Protein AF-A0A969MZR5-F1 (afdb_monomer_lite)

Secondary structure (DSSP, 8-state):
-EEEE-SS---HHHHHHHHHSSEEEE--S-HHHHHHHHHHTT-SEEEESSTTSSHHHHHHHTS--SSEEEEETTS-S----TT--EEEEETTTSPTTGGGG-SSEEEEESTTS---PPP-PPPP---GGGGT--TTPPPP-----GGGT----

Sequence (153 aa):
MYCYHLGSEFDEITRLFQWYGDRLIHLPDNLEVVCQQIHADQLDILIFLDLGMTPQTTQIAGLRLAPIQCAAWGHPITTGLPTIDYYISADLLEPKGAHNHYSEQLICLPHLGIHYSIPDIPPLQRSRSDFDLDENSIIYLSCQSLFKYFAPV

Radius of gyration: 19.83 Å; chains: 1; bounding box: 46×36×50 Å

pLDDT: mean 92.49, std 6.14, range [57.56, 98.75]

Structure (mmCIF, N/CA/C/O backbone):
data_AF-A0A969MZR5-F1
#
_entry.id   AF-A0A969MZR5-F1
#
loop_
_atom_site.group_PDB
_atom_site.id
_atom_site.type_symbol
_atom_site.label_atom_id
_atom_site.label_alt_id
_atom_site.label_comp_id
_atom_site.label_asym_id
_atom_site.label_entity_id
_atom_site.label_seq_id
_atom_site.pdbx_PDB_ins_code
_atom_site.Cartn_x
_atom_site.Cartn_y
_atom_site.Cartn_z
_atom_site.occupancy
_atom_site.B_iso_or_equiv
_atom_site.auth_seq_id
_atom_site.auth_comp_id
_atom_site.auth_asym_id
_atom_site.auth_atom_id
_atom_site.pdbx_PDB_model_num
ATOM 1 N N . MET A 1 1 ? -18.220 -1.881 -0.326 1.00 88.06 1 MET A N 1
ATOM 2 C CA . MET A 1 1 ? -16.841 -1.387 -0.435 1.00 88.06 1 MET A CA 1
ATOM 3 C C . MET A 1 1 ? -16.840 0.068 -0.869 1.00 88.06 1 MET A C 1
ATOM 5 O O . MET A 1 1 ? -17.336 0.389 -1.945 1.00 88.06 1 MET A O 1
ATOM 9 N N . TYR A 1 2 ? -16.325 0.939 -0.004 1.00 94.19 2 TYR A N 1
ATOM 10 C CA . TYR A 1 2 ? -16.169 2.368 -0.267 1.00 94.19 2 TYR A CA 1
ATOM 11 C C . TYR A 1 2 ? -14.696 2.619 -0.591 1.00 94.19 2 TYR A C 1
ATOM 13 O O . TYR A 1 2 ? -13.822 2.093 0.097 1.00 94.19 2 TYR A O 1
ATOM 21 N N . CYS A 1 3 ? -14.424 3.406 -1.625 1.00 94.50 3 CYS A N 1
ATOM 22 C CA . CYS A 1 3 ? -13.076 3.809 -2.004 1.00 94.50 3 CYS A CA 1
ATOM 23 C C . CYS A 1 3 ? -12.931 5.316 -1.792 1.00 94.50 3 CYS A C 1
ATOM 25 O O . CYS A 1 3 ? -13.675 6.093 -2.390 1.00 94.50 3 CYS A O 1
ATOM 27 N N . TYR A 1 4 ? -11.971 5.719 -0.961 1.00 93.88 4 TYR A N 1
ATOM 28 C CA . TYR A 1 4 ? -11.651 7.122 -0.709 1.00 93.88 4 TYR A CA 1
ATOM 29 C C . TYR A 1 4 ? -10.391 7.488 -1.482 1.00 93.88 4 TYR A C 1
ATOM 31 O O . TYR A 1 4 ? -9.312 6.976 -1.195 1.00 93.88 4 TYR A O 1
ATOM 39 N N . HIS A 1 5 ? -10.534 8.362 -2.472 1.00 93.31 5 HIS A N 1
ATOM 40 C CA . HIS A 1 5 ? -9.415 8.878 -3.250 1.00 93.31 5 HIS A CA 1
ATOM 41 C C . HIS A 1 5 ? -9.031 10.264 -2.737 1.00 93.31 5 HIS A C 1
ATOM 43 O O . HIS A 1 5 ? -9.864 11.172 -2.743 1.00 93.31 5 HIS A O 1
ATOM 49 N N . LEU A 1 6 ? -7.786 10.410 -2.280 1.00 92.00 6 LEU A N 1
ATOM 50 C CA . LEU A 1 6 ? -7.270 11.645 -1.675 1.00 92.00 6 LEU A CA 1
ATOM 51 C C . LEU A 1 6 ? -6.431 12.490 -2.646 1.00 92.00 6 LEU A C 1
ATOM 53 O O . LEU A 1 6 ? -6.145 13.647 -2.353 1.00 92.00 6 LEU A O 1
ATOM 57 N N . GLY A 1 7 ? -6.009 11.925 -3.781 1.00 90.00 7 GLY A N 1
ATOM 58 C CA . GLY A 1 7 ? -5.165 12.629 -4.749 1.00 90.00 7 GLY A CA 1
ATOM 59 C C . GLY A 1 7 ? -5.945 13.651 -5.576 1.00 90.00 7 GLY A C 1
ATOM 60 O O . GLY A 1 7 ? -7.148 13.510 -5.765 1.00 90.00 7 GLY A O 1
ATOM 61 N N . SER A 1 8 ? -5.268 14.663 -6.119 1.00 89.31 8 SER A N 1
ATOM 62 C CA . SER A 1 8 ? -5.890 15.674 -6.990 1.00 89.31 8 SER A CA 1
ATOM 63 C C . SER A 1 8 ? -6.255 15.133 -8.377 1.00 89.31 8 SER A C 1
ATOM 65 O O . SER A 1 8 ? -7.254 15.545 -8.964 1.00 89.31 8 SER A O 1
ATOM 67 N N . GLU A 1 9 ? -5.456 14.199 -8.893 1.00 90.69 9 GLU A N 1
ATOM 68 C CA . GLU A 1 9 ? -5.582 13.661 -10.248 1.00 90.69 9 GLU A CA 1
ATOM 69 C C . GLU A 1 9 ? -6.616 12.540 -10.338 1.00 90.69 9 GLU A C 1
ATOM 71 O O . GLU A 1 9 ? -6.766 11.735 -9.420 1.00 90.69 9 GLU A O 1
ATOM 76 N N . PHE A 1 10 ? -7.307 12.454 -11.473 1.00 90.56 10 PHE A N 1
ATOM 77 C CA . PHE A 1 10 ? -8.319 11.432 -11.718 1.00 90.56 10 PHE A CA 1
ATOM 78 C C . PHE A 1 10 ? -8.110 10.788 -13.092 1.00 90.56 10 PHE A C 1
ATOM 80 O O . PHE A 1 10 ? -8.524 11.331 -14.121 1.00 90.56 10 PHE A O 1
ATOM 87 N N . ASP A 1 11 ? -7.457 9.627 -13.106 1.00 90.94 11 ASP A N 1
ATOM 88 C CA . ASP A 1 11 ? -7.050 8.929 -14.325 1.00 90.94 11 ASP A CA 1
ATOM 89 C C . ASP A 1 11 ? -7.954 7.726 -14.664 1.00 90.94 11 ASP A C 1
ATOM 91 O O . ASP A 1 11 ? -9.018 7.507 -14.074 1.00 90.94 11 ASP A O 1
ATOM 95 N N . GLU A 1 12 ? -7.559 6.964 -15.685 1.00 88.50 12 GLU A N 1
ATOM 96 C CA . GLU A 1 12 ? -8.283 5.770 -16.123 1.00 88.50 12 GLU A CA 1
ATOM 97 C C . GLU A 1 12 ? -8.302 4.668 -15.062 1.00 88.50 12 GLU A C 1
ATOM 99 O O . GLU A 1 12 ? -9.308 3.972 -14.942 1.00 88.50 12 GLU A O 1
ATOM 104 N N . ILE A 1 13 ? -7.252 4.543 -14.249 1.00 87.81 13 ILE A N 1
ATOM 105 C CA . ILE A 1 13 ? -7.186 3.555 -13.173 1.00 87.81 13 ILE A CA 1
ATOM 106 C C . ILE A 1 13 ? -8.135 3.953 -12.044 1.00 87.81 13 ILE A C 1
ATOM 108 O O . ILE A 1 13 ? -8.918 3.118 -11.591 1.00 87.81 13 ILE A O 1
ATOM 112 N N . THR A 1 14 ? -8.168 5.228 -11.649 1.00 89.88 14 THR A N 1
ATOM 113 C CA . THR A 1 14 ? -9.131 5.732 -10.657 1.00 89.88 14 THR A CA 1
ATOM 114 C C . THR A 1 14 ? -10.576 5.498 -11.111 1.00 89.88 14 THR A C 1
ATOM 116 O O . THR A 1 14 ? -11.425 5.109 -10.307 1.00 89.88 14 THR A O 1
ATOM 119 N N . ARG A 1 15 ? -10.867 5.641 -12.415 1.00 87.94 15 ARG A N 1
ATOM 120 C CA . ARG A 1 15 ? -12.189 5.311 -12.989 1.00 87.94 15 ARG A CA 1
ATOM 121 C C . ARG A 1 15 ? -12.557 3.843 -12.828 1.00 87.94 15 ARG A C 1
ATOM 123 O O . ARG A 1 15 ? -13.729 3.551 -12.605 1.00 87.94 15 ARG A O 1
ATOM 130 N N . LEU A 1 16 ? -11.600 2.919 -12.913 1.00 85.69 16 LEU A N 1
ATOM 131 C CA . LEU A 1 16 ? -11.885 1.491 -12.739 1.00 85.69 16 LEU A CA 1
ATOM 132 C C . LEU A 1 16 ? -12.467 1.189 -11.352 1.00 85.69 16 LEU A C 1
ATOM 134 O O . LEU A 1 16 ? -13.349 0.342 -11.236 1.00 85.69 16 LEU A O 1
ATOM 138 N N . PHE A 1 17 ? -12.064 1.924 -10.313 1.00 85.94 17 PHE A N 1
ATOM 139 C CA . PHE A 1 17 ? -12.605 1.736 -8.962 1.00 85.94 17 PHE A CA 1
ATOM 140 C C . PHE A 1 17 ? -14.092 2.095 -8.833 1.00 85.94 17 PHE A C 1
ATOM 142 O O . PHE A 1 17 ? -14.747 1.597 -7.919 1.00 85.94 17 PHE A O 1
ATOM 149 N N . GLN A 1 18 ? -14.660 2.870 -9.765 1.00 80.62 18 GLN A N 1
ATOM 150 C CA . GLN A 1 18 ? -16.114 3.079 -9.828 1.00 80.62 18 GLN A CA 1
ATOM 151 C C . GLN A 1 18 ? -16.875 1.794 -10.174 1.00 80.62 18 GLN A C 1
ATOM 153 O O . GLN A 1 18 ? -18.030 1.656 -9.793 1.00 80.62 18 GLN A O 1
ATOM 158 N N . TRP A 1 19 ? -16.241 0.866 -10.896 1.00 80.25 19 TRP A N 1
ATOM 159 C CA . TRP A 1 19 ? -16.864 -0.386 -11.331 1.00 80.25 19 TRP A CA 1
ATOM 160 C C . TRP A 1 19 ? -16.730 -1.507 -10.301 1.00 80.25 19 TRP A C 1
ATOM 162 O O . TRP A 1 19 ? -17.577 -2.394 -10.252 1.00 80.25 19 TRP A O 1
ATOM 172 N N . TYR A 1 20 ? 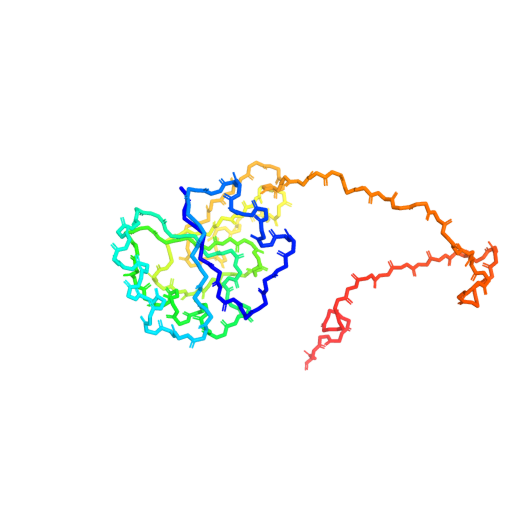-15.666 -1.479 -9.494 1.00 81.12 20 TYR A N 1
ATOM 173 C CA . TYR A 1 20 ? -15.390 -2.511 -8.490 1.00 81.12 20 TYR A CA 1
ATOM 174 C C . TYR A 1 20 ? -15.937 -2.178 -7.096 1.00 81.12 20 TYR A C 1
ATOM 176 O O . TYR A 1 20 ? -16.125 -3.088 -6.290 1.00 81.12 20 TYR A O 1
ATOM 184 N N . GLY A 1 21 ? -16.154 -0.896 -6.789 1.00 79.25 21 GLY A N 1
ATOM 185 C CA . GLY A 1 21 ? -16.685 -0.435 -5.507 1.00 79.25 21 GLY A CA 1
ATOM 186 C C . GLY A 1 21 ? -18.177 -0.113 -5.556 1.00 79.25 21 GLY A C 1
ATOM 187 O O . GLY A 1 21 ? -18.729 0.183 -6.609 1.00 79.25 21 GLY A O 1
ATOM 188 N N . ASP A 1 22 ? -18.820 -0.094 -4.388 1.00 83.06 22 ASP A N 1
ATOM 189 C CA . ASP A 1 22 ? -20.191 0.423 -4.261 1.00 83.06 22 ASP A CA 1
ATOM 190 C C . ASP A 1 22 ? -20.205 1.952 -4.374 1.00 83.06 22 ASP A C 1
ATOM 192 O O . ASP A 1 22 ? -21.159 2.551 -4.870 1.00 83.06 22 ASP A O 1
ATOM 196 N N . ARG A 1 23 ? -19.142 2.601 -3.878 1.00 89.50 23 ARG A N 1
ATOM 197 C CA . ARG A 1 23 ? -18.982 4.056 -3.886 1.00 89.50 23 ARG A CA 1
ATOM 198 C C . ARG A 1 23 ? -17.516 4.429 -4.072 1.00 89.50 23 ARG A C 1
ATOM 200 O O . ARG A 1 23 ? -16.663 3.973 -3.314 1.00 89.50 23 ARG A O 1
ATOM 207 N N . LEU A 1 24 ? -17.249 5.320 -5.024 1.00 91.31 24 LEU A N 1
ATOM 208 C CA . LEU A 1 24 ? -15.990 6.055 -5.122 1.00 91.31 24 LEU A CA 1
ATOM 209 C C . LEU A 1 24 ? -16.223 7.486 -4.637 1.00 91.31 24 LEU A C 1
ATOM 211 O O . LEU A 1 24 ? -17.058 8.202 -5.189 1.00 91.31 24 LEU A O 1
ATOM 215 N N . ILE A 1 25 ? -15.487 7.891 -3.609 1.00 92.25 25 ILE A N 1
ATOM 216 C CA . ILE A 1 25 ? -15.576 9.211 -2.994 1.00 92.25 25 ILE A CA 1
ATOM 217 C C . ILE A 1 25 ? -14.226 9.896 -3.207 1.00 92.25 25 ILE A C 1
ATOM 219 O O . ILE A 1 25 ? -13.204 9.465 -2.677 1.00 92.25 25 ILE A O 1
ATOM 223 N N . HIS A 1 26 ? -14.217 10.948 -4.022 1.00 92.00 26 HIS A N 1
ATOM 224 C CA . HIS A 1 26 ? -13.019 11.730 -4.325 1.00 92.00 26 HIS A CA 1
ATOM 225 C C . HIS A 1 26 ? -13.017 12.998 -3.471 1.00 92.00 26 HIS A C 1
ATOM 227 O O . HIS A 1 26 ? -13.898 13.841 -3.621 1.00 92.00 26 HIS A O 1
ATOM 233 N N . LEU A 1 27 ? -12.056 13.101 -2.553 1.00 89.75 27 LEU A N 1
ATOM 234 C CA . LEU A 1 27 ? -11.940 14.197 -1.586 1.00 89.75 27 LEU A CA 1
ATOM 235 C C . LEU A 1 27 ? -10.505 14.737 -1.597 1.00 89.75 27 LEU A C 1
ATOM 237 O O . LEU A 1 27 ? -9.736 14.457 -0.672 1.00 89.75 27 LEU A O 1
ATOM 241 N N . PRO A 1 28 ? -10.120 15.480 -2.647 1.00 83.50 28 PRO A N 1
ATOM 242 C CA . PRO A 1 28 ? -8.804 16.087 -2.685 1.00 83.50 28 PRO A CA 1
ATOM 243 C C . PRO A 1 28 ? -8.707 17.199 -1.631 1.00 83.50 28 PRO A C 1
ATOM 245 O O . PRO A 1 28 ? -9.631 17.994 -1.456 1.00 83.50 28 PRO A O 1
ATOM 248 N N . ASP A 1 29 ? -7.569 17.250 -0.942 1.00 73.12 29 ASP A N 1
ATOM 249 C CA . ASP A 1 29 ? -7.078 18.429 -0.218 1.00 73.12 29 ASP A CA 1
ATOM 250 C C . ASP A 1 29 ? -8.012 19.067 0.827 1.00 73.12 29 ASP A C 1
ATOM 252 O O . ASP A 1 29 ? -8.200 20.285 0.862 1.00 73.12 29 ASP A O 1
ATOM 256 N N . ASN A 1 30 ? -8.537 18.270 1.762 1.00 89.12 30 ASN A N 1
ATOM 257 C CA . ASN A 1 30 ? -9.016 18.779 3.052 1.00 89.12 30 ASN A CA 1
ATOM 258 C C . ASN A 1 30 ? -9.105 17.655 4.098 1.00 89.12 30 ASN A C 1
ATOM 260 O O . ASN A 1 30 ? -10.012 16.825 4.052 1.00 89.12 30 ASN A O 1
ATOM 264 N N . LEU A 1 31 ? -8.181 17.640 5.065 1.00 92.06 31 LEU A N 1
ATOM 265 C CA . LEU A 1 31 ? -8.138 16.618 6.119 1.00 92.06 31 LEU A CA 1
ATOM 266 C C . LEU A 1 31 ? -9.455 16.521 6.904 1.00 92.06 31 LEU A C 1
ATOM 268 O O . LEU A 1 31 ? -9.943 15.423 7.149 1.00 92.06 31 LEU A O 1
ATOM 272 N N . GLU A 1 32 ? -10.032 17.657 7.292 1.00 94.94 32 GLU A N 1
ATOM 273 C CA . GLU A 1 32 ? -11.245 17.688 8.109 1.00 94.94 32 GLU A CA 1
ATOM 274 C C . GLU A 1 32 ? -12.442 17.104 7.355 1.00 94.94 32 GLU A C 1
ATOM 276 O O . GLU A 1 32 ? -13.137 16.240 7.887 1.00 94.94 32 GLU A O 1
ATOM 281 N N . VAL A 1 33 ? -12.640 17.512 6.099 1.00 94.81 33 VAL A N 1
ATOM 282 C CA . VAL A 1 33 ? -13.728 17.005 5.249 1.00 94.81 33 VAL A CA 1
ATOM 283 C C . VAL A 1 33 ? -13.588 15.502 5.022 1.00 94.81 33 VAL A C 1
ATOM 285 O O . VAL A 1 33 ? -14.580 14.779 5.105 1.00 94.81 33 VAL A O 1
ATOM 288 N N . VAL A 1 34 ? -12.366 15.012 4.787 1.00 95.62 34 VAL A N 1
ATOM 289 C CA . VAL A 1 34 ? -12.103 13.574 4.635 1.00 95.62 34 VAL A CA 1
ATOM 290 C C . VAL A 1 34 ? -12.504 12.813 5.896 1.00 95.62 34 VAL A C 1
ATOM 292 O O . VAL A 1 34 ? -13.271 11.854 5.820 1.00 95.62 34 VAL A O 1
ATOM 295 N N . CYS A 1 35 ? -12.041 13.258 7.064 1.00 96.56 35 CYS A N 1
ATOM 296 C CA . CYS A 1 35 ? -12.347 12.601 8.331 1.00 96.56 35 CYS A CA 1
ATOM 297 C C . CYS A 1 35 ? -13.845 12.640 8.660 1.00 96.56 35 CYS A C 1
ATOM 299 O O . CYS A 1 35 ? -14.397 11.633 9.100 1.00 96.56 35 CYS A O 1
ATOM 301 N N . GLN A 1 36 ? -14.514 13.772 8.417 1.00 96.12 36 GLN A N 1
ATOM 302 C CA . GLN A 1 36 ? -15.961 13.907 8.600 1.00 96.12 36 GLN A CA 1
ATOM 303 C C . GLN A 1 36 ? -16.732 12.955 7.685 1.00 96.12 36 GLN A C 1
ATOM 305 O O . GLN A 1 36 ? -17.659 12.294 8.149 1.00 96.12 36 GLN A O 1
ATOM 310 N N . GLN A 1 37 ? -16.333 12.846 6.415 1.00 96.81 37 GLN A N 1
ATOM 311 C CA . GLN A 1 37 ? -16.982 11.951 5.462 1.00 96.81 37 GLN A CA 1
ATOM 312 C C . GLN A 1 37 ? -16.814 10.481 5.863 1.00 96.81 37 GLN A C 1
ATOM 314 O O . GLN A 1 37 ? -17.808 9.766 5.948 1.00 96.81 37 GLN A O 1
ATOM 319 N N . ILE A 1 38 ? -15.588 10.042 6.176 1.00 96.69 38 ILE A N 1
ATOM 320 C CA . ILE A 1 38 ? -15.316 8.665 6.624 1.00 96.69 38 ILE A CA 1
ATOM 321 C C . ILE A 1 38 ? -16.111 8.344 7.897 1.00 96.69 38 ILE A C 1
ATOM 323 O O . ILE A 1 38 ? -16.727 7.284 7.992 1.00 96.69 38 ILE A O 1
ATOM 327 N N . HIS A 1 39 ? -16.138 9.264 8.865 1.00 96.19 39 HIS A N 1
ATOM 328 C CA . HIS A 1 39 ? -16.888 9.073 10.104 1.00 96.19 39 HIS A CA 1
ATOM 329 C C . HIS A 1 39 ? -18.404 8.980 9.860 1.00 96.19 39 HIS A C 1
ATOM 331 O O . HIS A 1 39 ? -19.076 8.129 10.442 1.00 96.19 39 HIS A O 1
ATOM 337 N N . ALA A 1 40 ? -18.942 9.828 8.977 1.00 96.75 40 ALA A N 1
ATOM 338 C CA . ALA A 1 40 ? -20.359 9.839 8.619 1.00 96.75 40 ALA A CA 1
ATOM 339 C C . ALA A 1 40 ? -20.795 8.580 7.857 1.00 96.75 40 ALA A C 1
ATOM 341 O O . ALA A 1 40 ? -21.952 8.179 7.962 1.00 96.75 40 ALA A O 1
ATOM 342 N N . ASP A 1 41 ? -19.884 7.948 7.116 1.00 96.94 41 ASP A N 1
ATOM 343 C CA . ASP A 1 41 ? -20.160 6.706 6.392 1.00 96.94 41 ASP A CA 1
ATOM 344 C C . ASP A 1 41 ? -20.250 5.471 7.314 1.00 96.94 41 ASP A C 1
ATOM 346 O O . ASP A 1 41 ? -20.673 4.415 6.848 1.00 96.94 41 ASP A O 1
ATOM 350 N N . GLN A 1 42 ? -19.907 5.601 8.607 1.00 96.25 42 GLN A N 1
ATOM 351 C CA . GLN A 1 42 ? -20.058 4.567 9.646 1.00 96.25 42 GLN A CA 1
ATOM 352 C C . GLN A 1 42 ? -19.501 3.194 9.233 1.00 96.25 42 GLN A C 1
ATOM 354 O O . GLN A 1 42 ? -20.168 2.168 9.350 1.00 96.25 42 GLN A O 1
ATOM 359 N N . LEU A 1 43 ? -18.266 3.184 8.731 1.00 97.56 43 LEU A N 1
ATOM 360 C CA . LEU A 1 43 ? -17.603 1.966 8.269 1.00 97.56 43 LEU A CA 1
ATOM 361 C C . LEU A 1 43 ? -17.355 0.992 9.428 1.00 97.56 43 LEU A C 1
ATOM 363 O O . LEU A 1 43 ? -16.868 1.396 10.483 1.00 97.56 43 LEU A O 1
ATOM 367 N N . ASP A 1 44 ? -17.581 -0.301 9.196 1.00 98.25 44 ASP A N 1
ATOM 368 C CA . ASP A 1 44 ? -17.170 -1.353 10.134 1.00 98.25 44 ASP A CA 1
ATOM 369 C C . ASP A 1 44 ? -15.642 -1.539 10.145 1.00 98.25 44 ASP A C 1
ATOM 371 O O . ASP A 1 44 ? -15.029 -1.740 11.196 1.00 98.25 44 ASP A O 1
ATOM 375 N N . ILE A 1 45 ? -15.028 -1.466 8.957 1.00 98.38 45 ILE A N 1
ATOM 376 C CA . ILE A 1 45 ? -13.596 -1.670 8.720 1.00 98.38 45 ILE A CA 1
ATOM 377 C C . ILE A 1 45 ? -13.083 -0.579 7.776 1.00 98.38 45 ILE A C 1
ATOM 379 O O . ILE A 1 45 ? -13.636 -0.381 6.692 1.00 98.38 45 ILE A O 1
ATOM 383 N N . LEU A 1 46 ? -11.986 0.077 8.157 1.00 98.25 46 LEU A N 1
ATOM 384 C CA . LEU A 1 46 ? -11.241 1.014 7.315 1.00 98.25 46 LEU A CA 1
ATOM 385 C C . LEU A 1 46 ? -9.849 0.450 7.007 1.00 98.25 46 LEU A C 1
ATOM 387 O O . LEU A 1 46 ? -9.097 0.126 7.922 1.00 98.25 46 LEU A O 1
ATOM 391 N N . ILE A 1 47 ? -9.496 0.344 5.723 1.00 97.81 47 ILE A N 1
ATOM 392 C CA . ILE A 1 47 ? -8.202 -0.198 5.281 1.00 97.81 47 ILE A CA 1
ATOM 393 C C . ILE A 1 47 ? -7.400 0.901 4.585 1.00 97.81 47 ILE A C 1
ATOM 395 O O . ILE A 1 47 ? -7.833 1.440 3.568 1.00 97.81 47 ILE A O 1
ATOM 399 N N . PHE A 1 48 ? -6.213 1.193 5.109 1.00 97.25 48 PHE A N 1
ATOM 400 C CA . PHE A 1 48 ? -5.239 2.087 4.495 1.00 97.25 48 PHE A CA 1
ATOM 401 C C . PHE A 1 48 ? -4.293 1.282 3.601 1.00 97.25 48 PHE A C 1
ATOM 403 O O . PHE A 1 48 ? -3.575 0.402 4.080 1.00 97.25 48 PHE A O 1
ATOM 410 N N . LEU A 1 49 ? -4.288 1.573 2.299 1.00 94.25 49 LEU A N 1
ATOM 411 C CA . LEU A 1 49 ? -3.495 0.820 1.321 1.00 94.25 49 LEU A CA 1
ATOM 412 C C . LEU A 1 49 ? -2.048 1.320 1.201 1.00 94.25 49 LEU A C 1
ATOM 414 O O . LEU A 1 49 ? -1.184 0.550 0.799 1.00 94.25 49 LEU A O 1
ATOM 418 N N . ASP A 1 50 ? -1.780 2.573 1.564 1.00 89.88 50 ASP A N 1
ATOM 419 C CA . ASP A 1 50 ? -0.528 3.302 1.318 1.00 89.88 50 ASP A CA 1
ATOM 420 C C . ASP A 1 50 ? -0.097 4.172 2.519 1.00 89.88 50 ASP A C 1
ATOM 422 O O . ASP A 1 50 ? 0.536 5.222 2.368 1.00 89.88 50 ASP A O 1
ATOM 426 N N . LEU A 1 51 ? -0.439 3.732 3.736 1.00 94.56 51 LEU A N 1
ATOM 427 C CA . LEU A 1 51 ? -0.180 4.482 4.966 1.00 94.56 51 LEU A CA 1
ATOM 428 C C . LEU A 1 51 ? 1.305 4.846 5.099 1.00 94.56 51 LEU A C 1
ATOM 430 O O . LEU A 1 51 ? 2.177 3.982 5.066 1.00 94.56 51 LEU A O 1
ATOM 434 N N . GLY A 1 52 ? 1.583 6.139 5.281 1.00 89.25 52 GLY A N 1
ATOM 435 C CA . GLY A 1 52 ? 2.941 6.664 5.448 1.00 89.25 52 GLY A CA 1
ATOM 436 C C . GLY A 1 52 ? 3.562 7.230 4.171 1.00 89.25 52 GLY A C 1
ATOM 437 O O . GLY A 1 52 ? 4.588 7.902 4.256 1.00 89.25 52 GLY A O 1
ATOM 438 N N . MET A 1 53 ? 2.934 7.049 3.002 1.00 88.69 53 MET A N 1
ATOM 439 C CA . MET A 1 53 ? 3.396 7.685 1.759 1.00 88.69 53 MET A CA 1
ATOM 440 C C . MET A 1 53 ? 3.117 9.191 1.716 1.00 88.69 53 MET A C 1
ATOM 442 O O . MET A 1 53 ? 3.843 9.936 1.058 1.00 88.69 53 MET A O 1
ATOM 446 N N . THR A 1 54 ? 2.089 9.657 2.430 1.00 89.50 54 THR A N 1
ATOM 447 C CA . THR A 1 54 ? 1.764 11.084 2.556 1.00 89.50 54 THR A CA 1
ATOM 448 C C . THR A 1 54 ? 1.492 11.452 4.016 1.00 89.50 54 THR A C 1
ATOM 450 O O . THR A 1 54 ? 0.898 10.652 4.743 1.00 89.50 54 THR A O 1
ATOM 453 N N . PRO A 1 55 ? 1.839 12.674 4.466 1.00 91.62 55 PRO A N 1
ATOM 454 C CA . PRO A 1 55 ? 1.515 13.121 5.823 1.00 91.62 55 PRO A CA 1
ATOM 455 C C . PRO A 1 55 ? 0.017 13.044 6.143 1.00 91.62 55 PRO A C 1
ATOM 457 O O . PRO A 1 55 ? -0.356 12.702 7.263 1.00 91.62 55 PRO A O 1
ATOM 460 N N . GLN A 1 56 ? -0.838 13.319 5.153 1.00 92.25 56 GLN A N 1
ATOM 461 C CA . GLN A 1 56 ? -2.291 13.311 5.310 1.00 92.25 56 GLN A CA 1
ATOM 462 C C . GLN A 1 56 ? -2.822 11.914 5.660 1.00 92.25 56 GLN A C 1
ATOM 464 O O . GLN A 1 56 ? -3.612 11.793 6.592 1.00 92.25 56 GLN A O 1
ATOM 469 N N . THR A 1 57 ? -2.367 10.852 4.980 1.00 93.38 57 THR A N 1
ATOM 470 C CA . THR A 1 57 ? -2.794 9.473 5.303 1.00 93.38 57 THR A CA 1
ATOM 471 C C . THR A 1 57 ? -2.441 9.089 6.739 1.00 93.38 57 THR A C 1
ATOM 473 O O . THR A 1 57 ? -3.281 8.536 7.444 1.00 93.38 57 THR A O 1
ATOM 476 N N . THR A 1 58 ? -1.251 9.466 7.217 1.00 94.94 58 THR A N 1
ATOM 477 C CA . THR A 1 58 ? -0.827 9.236 8.606 1.00 94.94 58 THR A CA 1
ATOM 478 C C . THR A 1 58 ? -1.679 10.022 9.604 1.00 94.94 58 THR A C 1
ATOM 480 O O . THR A 1 58 ? -2.041 9.495 10.653 1.00 94.94 58 THR A O 1
ATOM 483 N N . GLN A 1 59 ? -2.038 11.271 9.286 1.00 95.50 59 GLN A N 1
ATOM 484 C CA . GLN A 1 59 ? -2.918 12.088 10.129 1.00 95.50 59 GLN A CA 1
ATOM 485 C C . GLN A 1 59 ? -4.320 11.480 10.250 1.00 95.50 59 GLN A C 1
ATOM 487 O O . GLN A 1 59 ? -4.850 11.403 11.356 1.00 95.50 59 GLN A O 1
ATOM 492 N N . ILE A 1 60 ? -4.896 11.015 9.137 1.00 96.31 60 ILE A N 1
ATOM 493 C CA . ILE A 1 60 ? -6.199 10.332 9.112 1.00 96.31 60 ILE A CA 1
ATOM 494 C C . ILE A 1 60 ? -6.121 9.033 9.917 1.00 96.31 60 ILE A C 1
ATOM 496 O O . ILE A 1 60 ? -6.967 8.790 10.770 1.00 96.31 60 ILE A O 1
ATOM 500 N N . ALA A 1 61 ? -5.087 8.223 9.687 1.00 97.38 61 ALA A N 1
ATOM 501 C CA . ALA A 1 61 ? -4.885 6.953 10.375 1.00 97.38 61 ALA A CA 1
ATOM 502 C C . ALA A 1 61 ? -4.675 7.107 11.885 1.00 97.38 61 ALA A C 1
ATOM 504 O O . ALA A 1 61 ? -5.060 6.225 12.650 1.00 97.38 61 ALA A O 1
ATOM 505 N N . GLY A 1 62 ? -4.101 8.231 12.327 1.00 97.38 62 GLY A N 1
ATOM 506 C CA . GLY A 1 62 ? -3.977 8.588 13.741 1.00 97.38 62 GLY A CA 1
ATOM 507 C C . GLY A 1 62 ? -5.317 8.873 14.429 1.00 97.38 62 GLY A C 1
ATOM 508 O O . GLY A 1 62 ? -5.377 8.921 15.657 1.00 97.38 62 GLY A O 1
ATOM 509 N N . LEU A 1 63 ? -6.397 9.040 13.665 1.00 96.81 63 LEU A N 1
ATOM 510 C CA . LEU A 1 63 ? -7.755 9.123 14.180 1.00 96.81 63 LEU A CA 1
ATOM 511 C C . LEU A 1 63 ? -8.401 7.737 14.138 1.00 96.81 63 LEU A C 1
ATOM 513 O O . LEU A 1 63 ? -8.200 6.951 13.215 1.00 96.81 63 LEU A O 1
ATOM 517 N N . ARG A 1 64 ? -9.210 7.434 15.154 1.00 97.75 64 ARG A N 1
ATOM 518 C CA . ARG A 1 64 ? -10.042 6.230 15.178 1.00 97.75 64 ARG A CA 1
ATOM 519 C C . ARG A 1 64 ? -11.365 6.535 14.469 1.00 97.75 64 ARG A C 1
ATOM 521 O O . ARG A 1 64 ? -12.302 7.013 15.104 1.00 97.75 64 ARG A O 1
ATOM 528 N N . LEU A 1 65 ? -11.415 6.311 13.157 1.00 97.81 65 LEU A N 1
ATOM 529 C CA . LEU A 1 65 ? -12.556 6.630 12.288 1.00 97.81 65 LEU A CA 1
ATOM 530 C C . LEU A 1 65 ? -13.482 5.436 12.015 1.00 97.81 65 LEU A C 1
ATOM 532 O O . LEU A 1 65 ? -14.641 5.648 11.668 1.00 97.81 65 LEU A O 1
ATOM 536 N N . ALA A 1 66 ? -12.999 4.209 12.218 1.00 98.38 66 ALA A N 1
ATOM 537 C CA . ALA A 1 66 ? -13.793 2.981 12.190 1.00 98.38 66 ALA A CA 1
ATOM 538 C C . ALA A 1 66 ? -13.473 2.096 13.414 1.00 98.38 66 ALA A C 1
ATOM 540 O O . ALA A 1 66 ? -12.376 2.217 13.976 1.00 98.38 66 ALA A O 1
ATOM 541 N N . PRO A 1 67 ? -14.390 1.201 13.840 1.00 98.38 67 PRO A N 1
ATOM 542 C CA . PRO A 1 67 ? -14.141 0.258 14.932 1.00 98.38 67 PRO A CA 1
ATOM 543 C C . PRO A 1 67 ? -12.916 -0.626 14.691 1.00 98.38 67 PRO A C 1
ATOM 545 O O . PRO A 1 67 ? -12.174 -0.889 15.633 1.00 98.38 67 PRO A O 1
ATOM 548 N N . ILE A 1 68 ? -12.695 -1.039 13.439 1.00 98.69 68 ILE A N 1
ATOM 549 C CA . ILE A 1 68 ? -11.505 -1.773 13.009 1.00 98.69 68 ILE A CA 1
ATOM 550 C C . ILE A 1 68 ? -10.762 -0.939 11.968 1.00 98.69 68 ILE A C 1
ATOM 552 O O . ILE A 1 68 ? -11.343 -0.527 10.962 1.00 98.69 68 ILE A O 1
ATOM 556 N N . GLN A 1 69 ? -9.467 -0.722 12.187 1.00 98.75 69 GLN A N 1
ATOM 557 C CA . GLN A 1 69 ? -8.590 -0.091 11.204 1.00 98.75 69 GLN A CA 1
ATOM 558 C C . GLN A 1 69 ? -7.414 -0.998 10.865 1.00 98.75 69 GLN A C 1
ATOM 560 O O . GLN A 1 69 ? -6.769 -1.562 11.750 1.00 98.75 69 GLN A O 1
ATOM 565 N N . CYS A 1 70 ? -7.116 -1.103 9.575 1.00 98.50 70 CYS A N 1
ATOM 566 C CA . CYS A 1 70 ? -6.042 -1.938 9.060 1.00 98.50 70 CYS A CA 1
ATOM 567 C C . CYS A 1 70 ? -5.100 -1.122 8.176 1.00 98.50 70 CYS A C 1
ATOM 569 O O . CYS A 1 70 ? -5.540 -0.219 7.467 1.00 98.50 70 CYS A O 1
ATOM 571 N N . ALA A 1 71 ? -3.828 -1.497 8.148 1.00 98.00 71 ALA A N 1
ATOM 572 C CA . ALA A 1 71 ? -2.881 -1.073 7.123 1.00 98.00 71 ALA A CA 1
ATOM 573 C C . ALA A 1 71 ? -2.517 -2.260 6.220 1.00 98.00 71 ALA A C 1
ATOM 575 O O . ALA A 1 71 ? -2.601 -3.411 6.647 1.00 98.00 71 ALA A O 1
ATOM 576 N N . ALA A 1 72 ? -2.124 -1.993 4.977 1.00 95.56 72 ALA A N 1
ATOM 577 C CA . ALA A 1 72 ? -1.613 -2.995 4.045 1.00 95.56 72 ALA A CA 1
ATOM 578 C C . ALA A 1 72 ? -0.188 -2.657 3.574 1.00 95.56 72 ALA A C 1
ATOM 580 O O . ALA A 1 72 ? 0.345 -1.581 3.848 1.00 95.56 72 ALA A O 1
ATOM 581 N N . TRP A 1 73 ? 0.413 -3.5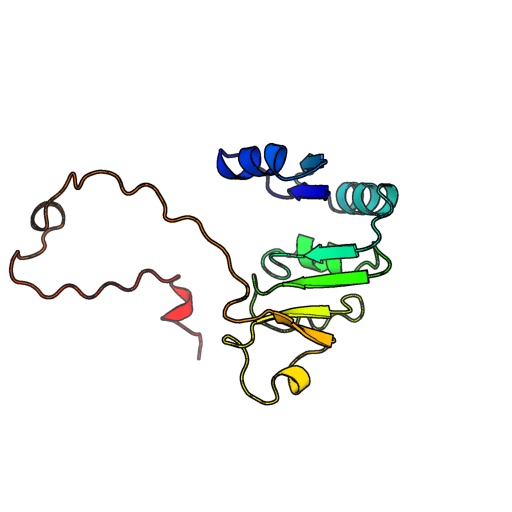82 2.826 1.00 90.88 73 TRP A N 1
ATOM 582 C CA . TRP A 1 73 ? 1.823 -3.582 2.418 1.00 90.88 73 TRP A CA 1
ATOM 583 C C . TRP A 1 73 ? 2.273 -2.454 1.468 1.00 90.88 73 TRP A C 1
ATOM 585 O O . TRP A 1 73 ? 3.422 -2.481 1.023 1.00 90.88 73 TRP A O 1
ATOM 595 N N . GLY A 1 74 ? 1.440 -1.449 1.159 1.00 88.69 74 GLY A N 1
ATOM 596 C CA . GLY A 1 74 ? 1.848 -0.334 0.293 1.00 88.69 74 GLY A CA 1
ATOM 597 C C . GLY A 1 74 ? 3.099 0.376 0.808 1.00 88.69 74 GLY A C 1
ATOM 598 O O . GLY A 1 74 ? 4.016 0.645 0.032 1.00 88.69 74 GLY A O 1
ATOM 599 N N . HIS A 1 75 ? 3.194 0.587 2.124 1.00 90.69 75 HIS A N 1
ATOM 600 C CA . HIS A 1 75 ? 4.463 0.884 2.780 1.00 90.69 75 HIS A CA 1
ATOM 601 C C . HIS A 1 75 ? 4.866 -0.309 3.665 1.00 90.69 75 HIS A C 1
ATOM 603 O O . HIS A 1 75 ? 4.205 -0.545 4.679 1.00 90.69 75 HIS A O 1
ATOM 609 N N . PRO A 1 76 ? 5.906 -1.089 3.298 1.00 89.88 76 PRO A N 1
ATOM 610 C CA . PRO A 1 76 ? 6.228 -2.373 3.930 1.00 89.88 76 PRO A CA 1
ATOM 611 C C . PRO A 1 76 ? 6.993 -2.198 5.254 1.00 89.88 76 PRO A C 1
ATOM 613 O O . PRO A 1 76 ? 8.125 -2.655 5.409 1.00 89.88 76 PRO A O 1
ATOM 616 N N . ILE A 1 77 ? 6.391 -1.475 6.196 1.00 92.31 77 ILE A N 1
ATOM 617 C 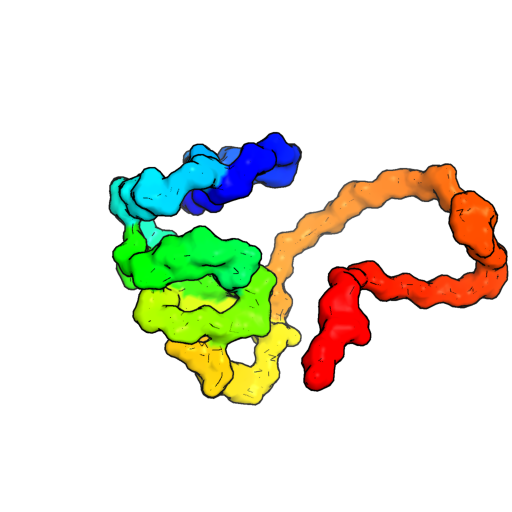CA . ILE A 1 77 ? 6.874 -1.272 7.561 1.00 92.31 77 ILE A CA 1
ATOM 618 C C . ILE A 1 77 ? 5.672 -1.111 8.499 1.00 92.31 77 ILE A C 1
ATOM 620 O O . ILE A 1 77 ? 4.621 -0.615 8.093 1.00 92.31 77 ILE A O 1
ATOM 624 N N . THR A 1 78 ? 5.838 -1.523 9.756 1.00 96.00 78 THR A N 1
ATOM 625 C CA . THR A 1 78 ? 4.879 -1.258 10.841 1.00 96.00 78 THR A CA 1
ATOM 626 C C . THR A 1 78 ? 4.496 0.224 10.902 1.00 96.00 78 THR A C 1
ATOM 628 O O . THR A 1 78 ? 5.351 1.097 10.729 1.00 96.00 78 THR A O 1
ATOM 631 N N . THR A 1 79 ? 3.223 0.529 11.166 1.00 97.06 79 THR A N 1
ATOM 632 C CA . THR A 1 79 ? 2.756 1.922 11.248 1.00 97.06 79 THR A CA 1
ATOM 633 C C . THR A 1 79 ? 3.154 2.579 12.567 1.00 97.06 79 THR A C 1
ATOM 635 O O . THR A 1 79 ? 3.321 3.797 12.627 1.00 97.06 79 THR A O 1
ATOM 638 N N . GLY A 1 80 ? 3.299 1.785 13.636 1.00 96.75 80 GLY A N 1
ATOM 639 C CA . GLY A 1 80 ? 3.551 2.277 14.992 1.00 96.75 80 GLY A CA 1
ATOM 640 C C . GLY A 1 80 ? 2.366 3.017 15.623 1.00 96.75 80 GLY A C 1
ATOM 641 O O . GLY A 1 80 ? 2.517 3.596 16.701 1.00 96.75 80 GLY A O 1
ATOM 642 N N . LEU A 1 81 ? 1.199 3.038 14.971 1.00 97.81 81 LEU A N 1
ATOM 643 C CA . LEU A 1 81 ? 0.032 3.784 15.426 1.00 97.81 81 LEU A CA 1
ATOM 644 C C . LEU A 1 81 ? -0.868 2.907 16.314 1.00 97.81 81 LEU A C 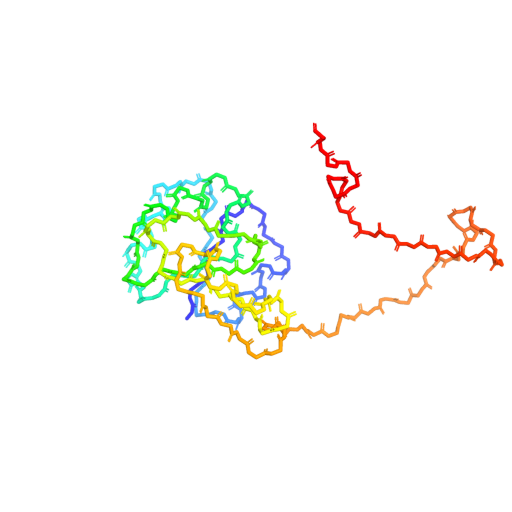1
ATOM 646 O O . LEU A 1 81 ? -1.319 1.855 15.869 1.00 97.81 81 LEU A O 1
ATOM 650 N N . PRO A 1 82 ? -1.250 3.356 17.528 1.00 97.81 82 PRO A N 1
ATOM 651 C CA . PRO A 1 82 ? -2.163 2.607 18.404 1.00 97.81 82 PRO A CA 1
ATOM 652 C C . PRO A 1 82 ? -3.609 2.557 17.875 1.00 97.81 82 PRO A C 1
ATOM 654 O O . PRO A 1 82 ? -4.488 1.919 18.456 1.00 97.81 82 PRO A O 1
ATOM 657 N N . THR A 1 83 ? -3.886 3.300 16.806 1.00 98.44 83 THR A N 1
ATOM 658 C CA . THR A 1 83 ? -5.176 3.368 16.125 1.00 98.44 83 THR A CA 1
ATOM 659 C C . THR A 1 83 ? -5.305 2.359 14.988 1.00 98.44 83 THR A C 1
ATOM 661 O O . THR A 1 83 ? -6.393 2.257 14.431 1.00 98.44 83 THR A O 1
ATOM 664 N N . ILE A 1 84 ? -4.246 1.625 14.637 1.00 98.62 84 ILE A N 1
ATOM 665 C CA . ILE A 1 84 ? -4.286 0.552 13.639 1.00 98.62 84 ILE A CA 1
ATOM 666 C C . ILE A 1 84 ? -4.247 -0.791 14.368 1.00 98.62 84 ILE A C 1
ATOM 668 O O . ILE A 1 84 ? -3.338 -1.061 15.146 1.00 98.62 84 ILE A O 1
ATOM 672 N N . ASP A 1 85 ? -5.253 -1.628 14.128 1.00 98.75 85 ASP A N 1
ATOM 673 C CA . ASP A 1 85 ? -5.411 -2.903 14.830 1.00 98.75 85 ASP A CA 1
ATOM 674 C C . ASP A 1 85 ? -4.671 -4.034 14.112 1.00 98.75 85 ASP A C 1
ATOM 676 O O . ASP A 1 85 ? -4.076 -4.897 14.762 1.00 98.75 85 ASP A O 1
ATOM 680 N N . TYR A 1 86 ? -4.692 -4.018 12.774 1.00 98.62 86 TYR A N 1
ATOM 681 C CA . TYR A 1 86 ? -4.131 -5.081 11.943 1.00 98.62 86 TYR A CA 1
ATOM 682 C C . TYR A 1 86 ? -3.222 -4.553 10.838 1.00 98.62 86 TYR A C 1
ATOM 684 O O . TYR A 1 86 ? -3.503 -3.533 10.208 1.00 98.62 86 TYR A O 1
ATOM 692 N N . TYR A 1 87 ? -2.175 -5.318 10.544 1.00 98.25 87 TYR A N 1
ATOM 693 C CA . TYR A 1 87 ? -1.355 -5.133 9.353 1.00 98.25 87 TYR A CA 1
ATOM 694 C C . TYR A 1 87 ? -1.556 -6.325 8.414 1.00 98.25 87 TYR A C 1
ATOM 696 O O . TYR A 1 87 ? -1.341 -7.469 8.809 1.00 98.25 87 TYR A O 1
ATOM 704 N N . ILE A 1 88 ? -1.989 -6.071 7.180 1.00 97.69 88 ILE A N 1
ATOM 705 C CA . ILE A 1 88 ? -2.277 -7.093 6.171 1.00 97.69 88 ILE A CA 1
ATOM 706 C C . ILE A 1 88 ? -1.047 -7.262 5.273 1.00 97.69 88 ILE A C 1
ATOM 708 O O . ILE A 1 88 ? -0.743 -6.408 4.437 1.00 97.69 88 ILE A O 1
ATOM 712 N N . SER A 1 89 ? -0.368 -8.394 5.437 1.00 96.44 89 SER A N 1
ATOM 713 C CA . SER A 1 89 ? 0.793 -8.821 4.652 1.00 96.44 89 SER A CA 1
ATOM 714 C C . SER A 1 89 ? 0.516 -10.176 3.980 1.00 96.44 89 SER A C 1
ATOM 716 O O . SER A 1 89 ? -0.641 -10.546 3.759 1.00 96.44 89 SER A O 1
ATOM 718 N N . ALA A 1 90 ? 1.558 -10.933 3.634 1.00 96.06 90 ALA A N 1
ATOM 719 C CA . ALA A 1 90 ? 1.435 -12.241 3.003 1.00 96.06 90 ALA A CA 1
ATOM 720 C C . ALA A 1 90 ? 2.525 -13.235 3.431 1.00 96.06 90 ALA A C 1
ATOM 722 O O . ALA A 1 90 ? 3.650 -12.851 3.747 1.00 96.06 90 ALA A O 1
ATOM 723 N N . ASP A 1 91 ? 2.201 -14.530 3.384 1.00 94.94 91 ASP A N 1
ATOM 724 C CA . ASP A 1 91 ? 3.068 -15.620 3.857 1.00 94.94 91 ASP A CA 1
ATOM 725 C C . ASP A 1 91 ? 4.444 -15.655 3.173 1.00 94.94 91 ASP A C 1
ATOM 727 O O . ASP A 1 91 ? 5.435 -16.026 3.796 1.00 94.94 91 ASP A O 1
ATOM 731 N N . LEU A 1 92 ? 4.520 -15.291 1.887 1.00 95.31 92 LEU A N 1
ATOM 732 C CA . LEU A 1 92 ? 5.778 -15.270 1.128 1.00 95.31 92 LEU A CA 1
ATOM 733 C C . LEU A 1 92 ? 6.549 -13.948 1.250 1.00 95.31 92 LEU A C 1
ATOM 735 O O . LEU A 1 92 ? 7.659 -13.856 0.727 1.00 95.31 92 LEU A O 1
ATOM 739 N N . LEU A 1 93 ? 5.973 -12.936 1.902 1.00 94.00 93 LEU A N 1
ATOM 740 C CA . LEU A 1 93 ? 6.629 -11.651 2.160 1.00 94.00 93 LEU A CA 1
ATOM 741 C C . LEU A 1 93 ? 7.278 -11.610 3.546 1.00 94.00 93 LEU A C 1
ATOM 743 O O . LEU A 1 93 ? 8.265 -10.905 3.741 1.00 94.00 93 LEU A O 1
ATOM 747 N N . GLU A 1 94 ? 6.752 -12.386 4.492 1.00 95.56 94 GLU A N 1
ATOM 748 C CA . GLU A 1 94 ? 7.140 -12.310 5.895 1.00 95.56 94 GLU A CA 1
ATOM 749 C C . GLU A 1 94 ? 8.105 -13.430 6.312 1.00 95.56 94 GLU A C 1
ATOM 751 O O . GLU A 1 94 ? 7.868 -14.611 6.035 1.00 95.56 94 GLU A O 1
ATOM 756 N N . PRO A 1 95 ? 9.193 -13.116 7.038 1.00 94.88 95 PRO A N 1
ATOM 757 C CA . PRO A 1 95 ? 10.033 -14.140 7.636 1.00 94.88 95 PRO A CA 1
ATOM 758 C C . PRO A 1 95 ? 9.332 -14.821 8.823 1.00 94.88 95 PRO A C 1
ATOM 760 O O . PRO A 1 95 ? 8.388 -14.312 9.433 1.00 94.88 95 PRO A O 1
ATOM 763 N N . LYS A 1 96 ? 9.860 -15.977 9.243 1.00 94.50 96 LYS A N 1
ATOM 764 C CA . LYS A 1 96 ? 9.436 -16.600 10.507 1.00 94.50 96 LYS A CA 1
ATOM 765 C C . LYS A 1 96 ? 9.656 -15.627 11.668 1.00 94.50 96 LYS A C 1
ATOM 767 O O . LYS A 1 96 ? 10.751 -15.105 11.833 1.00 94.50 96 LYS A O 1
ATOM 772 N N . GLY A 1 97 ? 8.632 -15.448 12.501 1.00 94.94 97 GLY A N 1
ATOM 773 C CA . GLY A 1 97 ? 8.694 -14.539 13.650 1.00 94.94 97 GLY A CA 1
ATOM 774 C C . GLY A 1 97 ? 8.370 -13.076 13.334 1.00 94.94 97 GLY A C 1
ATOM 775 O O . GLY A 1 97 ? 8.508 -12.250 14.232 1.00 94.94 97 GLY A O 1
ATOM 776 N N . ALA A 1 98 ? 7.902 -12.767 12.116 1.00 95.62 98 ALA A N 1
ATOM 777 C CA . ALA A 1 98 ? 7.565 -11.411 11.678 1.00 95.62 98 ALA A CA 1
ATOM 778 C C . ALA A 1 98 ? 6.661 -10.631 12.642 1.00 95.62 98 ALA A C 1
ATOM 780 O O . ALA A 1 98 ? 6.889 -9.448 12.854 1.00 95.62 98 ALA A O 1
ATOM 781 N N . HIS A 1 99 ? 5.702 -11.296 13.296 1.00 95.75 99 HIS A N 1
ATOM 782 C CA . HIS A 1 99 ? 4.791 -10.689 14.277 1.00 95.75 99 HIS A CA 1
ATOM 783 C C . HIS A 1 99 ? 5.492 -9.897 15.396 1.00 95.75 99 HIS A C 1
ATOM 785 O O . HIS A 1 99 ? 4.886 -8.999 15.962 1.00 95.75 99 HIS A O 1
ATOM 791 N N . ASN A 1 100 ? 6.761 -10.189 15.708 1.00 96.81 100 ASN A N 1
ATOM 792 C CA . ASN A 1 100 ? 7.531 -9.446 16.714 1.00 96.81 100 ASN A CA 1
ATOM 793 C C . ASN A 1 100 ? 8.025 -8.071 16.230 1.00 96.81 100 ASN A C 1
ATOM 795 O O . ASN A 1 100 ? 8.575 -7.307 17.021 1.00 96.81 100 ASN A O 1
ATOM 799 N N . HIS A 1 101 ? 7.880 -7.769 14.940 1.00 96.38 101 HIS A N 1
ATOM 800 C CA . HIS A 1 101 ? 8.317 -6.520 14.314 1.00 96.38 101 HIS A CA 1
ATOM 801 C C . HIS A 1 101 ? 7.160 -5.554 14.025 1.00 96.38 101 HIS A C 1
ATOM 803 O O . HIS A 1 101 ? 7.404 -4.441 13.561 1.00 96.38 101 HIS A O 1
ATOM 809 N N . TYR A 1 102 ? 5.923 -5.959 14.321 1.00 97.88 102 TYR A N 1
ATOM 810 C CA . TYR A 1 102 ? 4.721 -5.160 14.105 1.00 97.88 102 TYR A CA 1
ATOM 811 C C . TYR A 1 102 ? 4.130 -4.691 15.432 1.00 97.88 102 TYR A C 1
ATOM 813 O O . TYR A 1 102 ? 4.167 -5.402 16.436 1.00 97.88 102 TYR A O 1
ATOM 821 N N . SER A 1 103 ? 3.601 -3.467 15.432 1.00 97.69 103 SER A N 1
ATOM 822 C CA . SER A 1 103 ? 2.802 -2.954 16.554 1.00 97.69 103 SER A CA 1
ATOM 823 C C . SER A 1 103 ? 1.358 -3.460 16.506 1.00 97.69 103 SER A C 1
ATOM 825 O O . SER A 1 103 ? 0.694 -3.587 17.531 1.00 97.69 103 SER A O 1
ATOM 827 N N . GLU A 1 104 ? 0.902 -3.759 15.299 1.00 98.44 104 GLU A N 1
ATOM 828 C CA . GLU A 1 104 ? -0.392 -4.281 14.914 1.00 98.44 104 GLU A CA 1
ATOM 829 C C . GLU A 1 104 ? -0.406 -5.808 14.999 1.00 98.44 104 GLU A C 1
ATOM 831 O O . GLU A 1 104 ? 0.631 -6.477 14.970 1.00 98.44 104 GLU A O 1
ATOM 836 N N . GLN A 1 105 ? -1.601 -6.394 14.992 1.00 98.38 105 GLN A N 1
ATOM 837 C CA . GLN A 1 105 ? -1.732 -7.823 14.742 1.00 98.38 105 GLN A CA 1
ATOM 838 C C . GLN A 1 105 ? -1.484 -8.118 13.258 1.00 98.38 105 GLN A C 1
ATOM 840 O O . GLN A 1 105 ? -2.243 -7.703 12.380 1.00 98.38 105 GLN A O 1
ATOM 845 N N . LEU A 1 106 ? -0.408 -8.849 12.975 1.00 98.06 106 LEU A N 1
ATOM 846 C CA . LEU A 1 106 ? -0.046 -9.243 11.618 1.00 98.06 106 LEU A CA 1
ATOM 847 C C . LEU A 1 106 ? -1.007 -10.319 11.085 1.00 98.06 106 LEU A C 1
ATOM 849 O O . LEU A 1 106 ? -1.120 -11.404 11.660 1.00 98.06 106 LEU A O 1
ATOM 853 N N . ILE A 1 107 ? -1.657 -10.033 9.959 1.00 97.50 107 ILE A N 1
ATOM 854 C CA . ILE A 1 107 ? -2.465 -10.976 9.184 1.00 97.50 107 ILE A CA 1
ATOM 855 C C . ILE A 1 107 ? -1.700 -11.308 7.905 1.00 97.50 107 ILE A C 1
ATOM 857 O O . ILE A 1 107 ? -1.483 -10.433 7.069 1.00 97.50 107 ILE A O 1
ATOM 861 N N . CYS A 1 108 ? -1.336 -12.576 7.724 1.00 96.62 108 CYS A N 1
ATOM 862 C CA . CYS A 1 108 ? -0.686 -13.042 6.502 1.00 96.62 108 CYS A CA 1
ATOM 863 C C . CYS A 1 108 ? -1.704 -13.704 5.571 1.00 96.62 108 CYS A C 1
ATOM 865 O O . CYS A 1 108 ? -2.317 -14.717 5.908 1.00 96.62 108 CYS A O 1
ATOM 867 N N . LEU A 1 109 ? -1.888 -13.119 4.388 1.00 96.38 109 LEU A N 1
ATOM 868 C CA . LEU A 1 109 ? -2.638 -13.742 3.305 1.00 96.38 109 LEU A CA 1
ATOM 869 C C . LEU A 1 109 ? -1.822 -14.879 2.660 1.00 96.38 109 LEU A C 1
ATOM 871 O O . LEU A 1 109 ? -0.591 -14.795 2.609 1.00 96.38 109 LEU A O 1
ATOM 875 N N . PRO A 1 110 ? -2.478 -15.904 2.085 1.00 94.88 110 PRO A N 1
ATOM 876 C CA . PRO A 1 110 ? -1.777 -16.958 1.364 1.00 94.88 110 PRO A CA 1
ATOM 877 C C . PRO A 1 110 ? -0.926 -16.416 0.207 1.00 94.88 110 PRO A C 1
ATOM 879 O O . PRO A 1 110 ? -1.325 -15.503 -0.524 1.00 94.88 110 PRO A O 1
ATOM 882 N N . HIS A 1 111 ? 0.226 -17.049 -0.018 1.00 94.19 111 HIS A N 1
ATOM 883 C CA . HIS A 1 111 ? 1.158 -16.720 -1.102 1.00 94.19 111 HIS A CA 1
ATOM 884 C C . HIS A 1 111 ? 1.684 -15.276 -1.020 1.00 94.19 111 HIS A C 1
ATOM 886 O O . HIS A 1 111 ? 2.302 -14.910 -0.026 1.00 94.19 111 HIS A O 1
ATOM 892 N N . LEU A 1 112 ? 1.501 -14.479 -2.079 1.00 92.50 112 LEU A N 1
ATOM 893 C CA . LEU A 1 112 ? 1.922 -13.078 -2.141 1.00 92.50 112 LEU A CA 1
ATOM 894 C C . LEU A 1 112 ? 0.818 -12.102 -1.718 1.00 92.50 112 LEU A C 1
ATOM 896 O O . LEU A 1 112 ? 1.077 -10.908 -1.694 1.00 92.50 112 LEU A O 1
ATOM 900 N N . GLY A 1 113 ? -0.405 -12.568 -1.426 1.00 91.00 113 GLY A N 1
ATOM 901 C CA . GLY A 1 113 ? -1.522 -11.677 -1.074 1.00 91.00 113 GLY A CA 1
ATOM 902 C C . GLY A 1 113 ? -1.892 -10.672 -2.175 1.00 91.00 113 GLY A C 1
ATOM 903 O O . GLY A 1 113 ? -2.515 -9.650 -1.903 1.00 91.00 113 GLY A O 1
ATOM 904 N N . ILE A 1 114 ? -1.481 -10.946 -3.415 1.00 89.00 114 ILE A N 1
ATOM 905 C CA . ILE A 1 114 ? -1.572 -10.044 -4.560 1.00 89.00 114 ILE A CA 1
ATOM 906 C C . ILE A 1 114 ? -2.263 -10.765 -5.713 1.00 89.00 114 ILE A C 1
ATOM 908 O O . ILE A 1 114 ? -1.954 -11.919 -6.015 1.00 89.00 114 ILE A O 1
ATOM 912 N N . HIS A 1 115 ? -3.147 -10.045 -6.399 1.00 88.88 115 HIS A N 1
ATOM 913 C CA . HIS A 1 115 ? -3.774 -10.493 -7.633 1.00 88.88 115 HIS A CA 1
ATOM 914 C C . HIS A 1 115 ? -3.679 -9.390 -8.691 1.00 88.88 115 HIS A C 1
ATOM 916 O O . HIS A 1 115 ? -4.280 -8.330 -8.537 1.00 88.88 115 HIS A O 1
ATOM 922 N N . TYR A 1 116 ? -2.934 -9.646 -9.768 1.00 86.00 116 TYR A N 1
ATOM 923 C CA . TYR A 1 116 ? -2.839 -8.755 -10.924 1.00 86.00 116 TYR A CA 1
ATOM 924 C C . TYR A 1 116 ? -3.252 -9.493 -12.193 1.00 86.00 116 TYR A C 1
ATOM 926 O O . TYR A 1 116 ? -2.918 -10.664 -12.383 1.00 86.00 116 TYR A O 1
ATOM 934 N N . SER A 1 117 ? -3.944 -8.778 -13.078 1.00 86.81 117 SER A N 1
ATOM 935 C CA . SER A 1 117 ? -4.130 -9.217 -14.459 1.00 86.81 117 SER A CA 1
ATOM 936 C C . SER A 1 117 ? -2.848 -8.977 -15.250 1.00 86.81 117 SER A C 1
ATOM 938 O O . SER A 1 117 ? -2.115 -8.023 -14.985 1.00 86.81 117 SER A O 1
ATOM 940 N N . ILE A 1 118 ? -2.577 -9.840 -16.226 1.00 89.06 118 ILE A N 1
ATOM 941 C CA . ILE A 1 118 ? -1.479 -9.623 -17.170 1.00 89.06 118 ILE A CA 1
ATOM 942 C C . ILE A 1 118 ? -1.834 -8.375 -17.996 1.00 89.06 118 ILE A C 1
ATOM 944 O O . ILE A 1 118 ? -2.920 -8.355 -18.577 1.00 89.06 118 ILE A O 1
ATOM 948 N N . PRO A 1 119 ? -0.984 -7.332 -18.029 1.00 85.81 119 PRO A N 1
ATOM 949 C CA . PRO A 1 119 ? -1.273 -6.131 -18.800 1.00 85.81 119 PRO A CA 1
ATOM 950 C C . PRO A 1 119 ? -1.173 -6.411 -20.302 1.00 85.81 119 PRO A C 1
ATOM 952 O O . PRO A 1 119 ? -0.368 -7.240 -20.734 1.00 85.81 119 PRO A O 1
ATOM 955 N N . ASP A 1 120 ? -1.936 -5.669 -21.102 1.00 88.44 120 ASP A N 1
ATOM 956 C CA . ASP A 1 120 ? -1.803 -5.695 -22.557 1.00 88.44 120 ASP A CA 1
ATOM 957 C C . ASP A 1 120 ? -0.467 -5.061 -22.966 1.00 88.44 120 ASP A C 1
ATOM 959 O O . ASP A 1 120 ? -0.241 -3.861 -22.798 1.00 88.44 120 ASP A O 1
ATOM 963 N N . ILE A 1 121 ? 0.446 -5.882 -23.488 1.00 89.12 121 ILE A N 1
ATOM 964 C CA . ILE A 1 121 ? 1.774 -5.432 -23.915 1.00 89.12 121 ILE A CA 1
ATOM 965 C C . ILE A 1 121 ? 1.672 -4.922 -25.361 1.00 89.12 121 ILE A C 1
ATOM 967 O O . ILE A 1 121 ? 1.368 -5.717 -26.257 1.00 89.12 121 ILE A O 1
ATOM 971 N N . PRO A 1 122 ? 1.934 -3.627 -25.631 1.00 90.50 122 PRO A N 1
ATOM 972 C CA . PRO A 1 122 ? 1.904 -3.109 -26.992 1.00 90.50 122 PRO A CA 1
ATOM 973 C C . PRO A 1 122 ? 3.020 -3.735 -27.845 1.00 90.50 122 PRO A C 1
ATOM 975 O O . PRO A 1 122 ? 4.057 -4.146 -27.314 1.00 90.50 122 PRO A O 1
ATOM 978 N N . PRO A 1 123 ? 2.852 -3.794 -29.179 1.00 92.88 123 PRO A N 1
ATOM 979 C CA . PRO A 1 123 ? 3.891 -4.303 -30.065 1.00 92.88 123 PRO A CA 1
ATOM 980 C C . PRO A 1 123 ? 5.178 -3.478 -29.934 1.00 92.88 123 PRO A C 1
ATOM 982 O O . PRO A 1 123 ? 5.131 -2.258 -29.772 1.00 92.88 123 PRO A O 1
ATOM 985 N N . LEU A 1 124 ? 6.331 -4.144 -30.037 1.00 90.50 124 LEU A N 1
ATOM 986 C CA . LEU A 1 124 ? 7.640 -3.490 -30.009 1.00 90.50 124 LEU A CA 1
ATOM 987 C C . LEU A 1 124 ? 7.758 -2.500 -31.173 1.00 90.50 124 LEU A C 1
ATOM 989 O O . LEU A 1 124 ? 7.680 -2.889 -32.336 1.00 90.50 124 LEU A O 1
ATOM 993 N N . GLN A 1 125 ? 7.952 -1.222 -30.848 1.00 92.50 125 GLN A N 1
ATOM 994 C CA . GLN A 1 125 ? 8.066 -0.147 -31.841 1.00 92.50 125 GLN A CA 1
ATOM 995 C C . GLN A 1 125 ? 9.503 0.329 -32.074 1.00 92.50 125 GLN A C 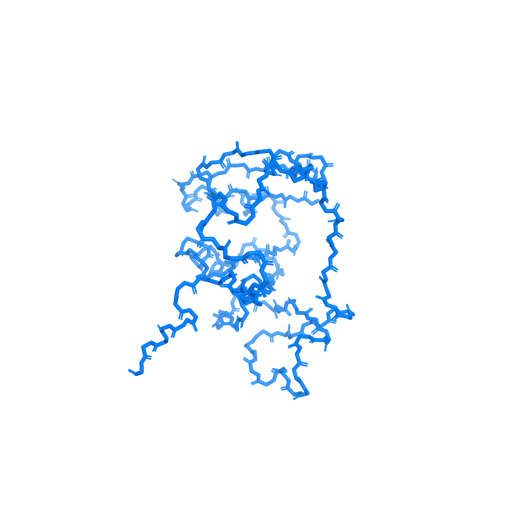1
ATOM 997 O O . GLN A 1 125 ? 9.727 1.128 -32.977 1.00 92.50 125 GLN A O 1
ATOM 1002 N N . ARG A 1 126 ? 10.458 -0.111 -31.247 1.00 90.56 126 ARG A N 1
ATOM 1003 C CA . ARG A 1 126 ? 11.852 0.353 -31.265 1.00 90.56 126 ARG A CA 1
ATOM 1004 C C . ARG A 1 126 ? 12.834 -0.805 -31.150 1.00 90.56 126 ARG A C 1
ATOM 1006 O O . ARG A 1 126 ? 12.512 -1.823 -30.533 1.00 90.56 126 ARG A O 1
ATOM 1013 N N . SER A 1 127 ? 14.016 -0.631 -31.727 1.00 91.44 127 SER A N 1
ATOM 1014 C CA . SER A 1 127 ? 15.155 -1.549 -31.626 1.00 91.44 127 SER A CA 1
ATOM 1015 C C . SER A 1 127 ? 16.176 -1.061 -30.593 1.00 91.44 127 SER A C 1
ATOM 1017 O O . SER A 1 127 ? 16.038 0.014 -30.010 1.00 91.44 127 SER A O 1
ATOM 1019 N N . ARG A 1 128 ? 17.228 -1.853 -30.350 1.00 92.88 128 ARG A N 1
ATOM 1020 C CA . ARG A 1 128 ? 18.317 -1.482 -29.430 1.00 92.88 128 ARG A CA 1
ATOM 1021 C C . ARG A 1 128 ? 19.102 -0.271 -29.934 1.00 92.88 128 ARG A C 1
ATOM 1023 O O . ARG A 1 128 ? 19.463 0.591 -29.133 1.00 92.88 128 ARG A O 1
ATOM 1030 N N . SER A 1 129 ? 19.282 -0.163 -31.251 1.00 92.44 129 SER A N 1
ATOM 1031 C CA . SER A 1 129 ? 19.944 0.981 -31.884 1.00 92.44 129 SER A CA 1
ATOM 1032 C C . SER A 1 129 ? 19.245 2.318 -31.619 1.00 92.44 129 SER A C 1
ATOM 1034 O O . SER A 1 129 ? 19.921 3.337 -31.579 1.00 92.44 129 SER A O 1
ATOM 1036 N N . ASP A 1 130 ? 17.926 2.328 -31.382 1.00 94.06 130 ASP A N 1
ATOM 1037 C CA . ASP A 1 130 ? 17.182 3.555 -31.039 1.00 94.06 130 ASP A CA 1
ATOM 1038 C C . ASP A 1 130 ? 17.534 4.111 -29.645 1.00 94.06 130 ASP A C 1
ATOM 1040 O O . ASP A 1 130 ? 17.128 5.220 -29.296 1.00 94.06 130 ASP A O 1
ATOM 1044 N N . PHE A 1 131 ? 18.261 3.334 -28.836 1.00 92.44 131 PHE A N 1
ATOM 1045 C CA . PHE A 1 131 ? 18.725 3.689 -27.494 1.00 92.44 131 PHE A CA 1
ATOM 1046 C C . PHE A 1 131 ? 20.258 3.673 -27.383 1.00 92.44 131 PHE A C 1
ATOM 1048 O O . PHE A 1 131 ? 20.781 3.595 -26.272 1.00 92.44 131 PHE A O 1
ATOM 1055 N N . ASP A 1 132 ? 20.974 3.695 -28.514 1.00 93.81 132 ASP A N 1
ATOM 1056 C CA . ASP A 1 132 ? 22.440 3.595 -28.582 1.00 93.81 132 ASP A CA 1
ATOM 1057 C C . ASP A 1 132 ? 23.007 2.316 -27.926 1.00 93.81 132 ASP A C 1
ATOM 1059 O O . ASP A 1 132 ? 24.131 2.292 -27.418 1.00 93.81 132 ASP A O 1
ATOM 1063 N N . LEU A 1 133 ? 22.229 1.226 -27.932 1.00 94.19 133 LEU A N 1
ATOM 1064 C CA . LEU A 1 133 ? 22.632 -0.074 -27.394 1.00 94.19 133 LEU A CA 1
ATOM 1065 C C . LEU A 1 133 ? 23.085 -1.018 -28.513 1.00 94.19 133 LEU A C 1
ATOM 1067 O O . LEU A 1 133 ? 22.413 -1.164 -29.534 1.00 94.19 133 LEU A O 1
ATOM 1071 N N . ASP A 1 134 ? 24.202 -1.714 -28.290 1.00 94.44 134 ASP A N 1
ATOM 1072 C CA . ASP A 1 134 ? 24.708 -2.732 -29.215 1.00 94.44 134 ASP A CA 1
ATOM 1073 C C . ASP A 1 134 ? 23.788 -3.965 -29.259 1.00 94.44 134 ASP A C 1
ATOM 1075 O O . ASP A 1 134 ? 23.326 -4.462 -28.222 1.00 94.44 134 ASP A O 1
ATOM 1079 N N . GLU A 1 135 ? 23.560 -4.501 -30.460 1.00 91.06 135 GLU A N 1
ATOM 1080 C CA . GLU A 1 135 ? 22.660 -5.639 -30.684 1.00 91.06 135 GLU A CA 1
ATOM 1081 C C . GLU A 1 135 ? 23.108 -6.917 -29.956 1.00 91.06 135 GLU A C 1
ATOM 1083 O O . GLU A 1 135 ? 22.266 -7.712 -29.545 1.00 91.06 135 GLU A O 1
ATOM 1088 N N . ASN A 1 136 ? 24.407 -7.090 -29.694 1.00 93.94 136 ASN A N 1
ATOM 1089 C CA . ASN A 1 136 ? 24.960 -8.267 -29.019 1.00 93.94 136 ASN A CA 1
ATOM 1090 C C . ASN A 1 136 ? 25.231 -8.043 -27.524 1.00 93.94 136 ASN A C 1
ATOM 1092 O O . ASN A 1 136 ? 25.690 -8.956 -26.834 1.00 93.94 136 ASN A O 1
ATOM 1096 N N . SER A 1 137 ? 24.953 -6.848 -27.001 1.00 93.69 137 SER A N 1
ATOM 1097 C CA . SER A 1 137 ? 25.159 -6.552 -25.584 1.00 93.69 137 SER A CA 1
ATOM 1098 C C . SER A 1 137 ? 24.191 -7.328 -24.680 1.00 93.69 137 SER A C 1
ATOM 1100 O O . SER A 1 137 ? 23.020 -7.558 -25.008 1.00 93.69 137 SER A O 1
ATOM 1102 N N . ILE A 1 138 ? 24.678 -7.727 -23.502 1.00 94.81 138 ILE A N 1
ATOM 1103 C CA . ILE A 1 138 ? 23.818 -8.210 -22.418 1.00 94.81 138 ILE A CA 1
ATOM 1104 C C . ILE A 1 138 ? 23.285 -6.983 -21.684 1.00 94.81 138 ILE A C 1
ATOM 1106 O O . ILE A 1 138 ? 24.058 -6.206 -21.126 1.00 94.81 138 ILE A O 1
ATOM 1110 N N . ILE A 1 139 ? 21.964 -6.819 -21.679 1.00 92.50 139 ILE A N 1
ATOM 1111 C CA . ILE A 1 139 ? 21.302 -5.689 -21.028 1.00 92.50 139 ILE A CA 1
ATOM 1112 C C . ILE A 1 139 ? 20.870 -6.116 -19.627 1.00 92.50 139 ILE A C 1
ATOM 1114 O O . ILE A 1 139 ? 20.036 -7.008 -19.471 1.00 92.50 139 ILE A O 1
ATOM 1118 N N . TYR A 1 140 ? 21.410 -5.442 -18.615 1.00 93.69 140 TYR A N 1
ATOM 1119 C CA . TYR A 1 140 ? 20.911 -5.513 -17.245 1.00 93.69 140 TYR A CA 1
ATOM 1120 C C . TYR A 1 140 ? 20.014 -4.304 -16.994 1.00 93.69 140 TYR A C 1
ATOM 1122 O O . TYR A 1 140 ? 20.440 -3.166 -17.180 1.00 93.69 140 TYR A O 1
ATOM 1130 N N . LEU A 1 141 ? 18.774 -4.548 -16.574 1.00 92.44 141 LEU A N 1
ATOM 1131 C CA . LEU A 1 141 ? 17.797 -3.503 -16.287 1.00 92.44 141 LEU A CA 1
ATOM 1132 C C . LEU A 1 141 ? 17.374 -3.583 -14.823 1.00 92.44 141 LEU A C 1
AT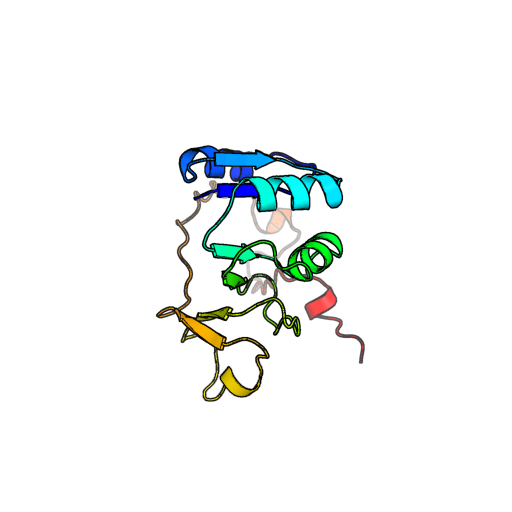OM 1134 O O . LEU A 1 141 ? 16.960 -4.638 -14.348 1.00 92.44 141 LEU A O 1
ATOM 1138 N N . SER A 1 142 ? 17.437 -2.451 -14.127 1.00 94.62 142 SER A N 1
ATOM 1139 C CA . SER A 1 142 ? 16.932 -2.318 -12.766 1.00 94.62 142 SER A CA 1
ATOM 1140 C C . SER A 1 142 ? 16.075 -1.055 -12.662 1.00 94.62 142 SER A C 1
ATOM 1142 O O . SER A 1 142 ? 16.566 0.050 -12.428 1.00 94.62 142 SER A O 1
ATOM 1144 N N . CYS A 1 143 ? 14.769 -1.217 -12.880 1.00 94.12 143 CYS A N 1
ATOM 1145 C CA . CYS A 1 143 ? 13.780 -0.140 -12.795 1.00 94.12 143 CYS A CA 1
ATOM 1146 C C . CYS A 1 143 ? 13.327 0.048 -11.343 1.00 94.12 143 CYS A C 1
ATOM 1148 O O . CYS A 1 143 ? 12.303 -0.486 -10.927 1.00 94.12 143 CYS A O 1
ATOM 1150 N N . GLN A 1 144 ? 14.116 0.771 -10.553 1.00 94.62 144 GLN A N 1
ATOM 1151 C CA . GLN A 1 144 ? 13.812 1.065 -9.152 1.00 94.62 144 GLN A CA 1
ATOM 1152 C C . GLN A 1 144 ? 13.999 2.554 -8.866 1.00 94.62 144 GLN A C 1
ATOM 1154 O O . GLN A 1 144 ? 14.802 3.223 -9.518 1.00 94.62 144 GLN A O 1
ATOM 1159 N N . SER A 1 145 ? 13.278 3.069 -7.872 1.00 91.25 145 SER A N 1
ATOM 1160 C CA . SER A 1 145 ? 13.430 4.451 -7.412 1.00 91.25 145 SER A CA 1
ATOM 1161 C C . SER A 1 145 ? 14.845 4.720 -6.889 1.00 91.25 145 SER A C 1
ATOM 1163 O O . SER A 1 145 ? 15.446 3.865 -6.237 1.00 91.25 145 SER A O 1
ATOM 1165 N N . LEU A 1 146 ? 15.360 5.932 -7.128 1.00 92.19 146 LEU A N 1
ATOM 1166 C CA . LEU A 1 146 ? 16.765 6.287 -6.871 1.00 92.19 146 LEU A CA 1
ATOM 1167 C C . LEU A 1 146 ? 17.220 6.057 -5.424 1.00 92.19 146 LEU A C 1
ATOM 1169 O O . LEU A 1 146 ? 18.344 5.613 -5.198 1.00 92.19 146 LEU A O 1
ATOM 1173 N N . PHE A 1 147 ? 16.345 6.297 -4.446 1.00 88.81 147 PHE A N 1
ATOM 1174 C CA . PHE A 1 147 ? 16.662 6.118 -3.025 1.00 88.81 147 PHE A CA 1
ATOM 1175 C C . PHE A 1 147 ? 17.002 4.667 -2.644 1.00 88.81 147 PHE A C 1
ATOM 1177 O O . PHE A 1 147 ? 17.601 4.442 -1.599 1.00 88.81 147 PHE A O 1
ATOM 1184 N N . LYS A 1 148 ? 16.664 3.672 -3.479 1.00 89.25 148 LYS A N 1
ATOM 1185 C CA . LYS A 1 148 ? 17.058 2.271 -3.253 1.00 89.25 148 LYS A CA 1
ATOM 1186 C C . LYS A 1 148 ? 18.525 1.999 -3.592 1.00 89.25 148 LYS A C 1
ATOM 1188 O O . LYS A 1 148 ? 19.089 1.037 -3.085 1.00 89.25 148 LYS A O 1
ATOM 1193 N N . TYR A 1 149 ? 19.138 2.827 -4.436 1.00 90.69 149 TYR A N 1
ATOM 1194 C CA . TYR A 1 149 ? 20.560 2.718 -4.784 1.00 90.69 149 TYR A CA 1
ATOM 1195 C C . TYR A 1 149 ? 21.442 3.572 -3.881 1.00 90.69 149 TYR A C 1
ATOM 1197 O O . TYR A 1 149 ? 22.594 3.229 -3.632 1.00 90.69 149 TYR A O 1
ATOM 1205 N N . PHE A 1 150 ? 20.888 4.676 -3.386 1.00 85.25 150 PHE A N 1
ATOM 1206 C CA . PHE A 1 150 ? 21.574 5.631 -2.532 1.00 85.25 150 PHE A CA 1
ATOM 1207 C C . PHE A 1 150 ? 20.872 5.686 -1.176 1.00 85.25 150 PHE A C 1
ATOM 1209 O O . PHE A 1 150 ? 20.173 6.652 -0.872 1.00 85.25 150 PHE A O 1
ATOM 1216 N N . ALA A 1 151 ? 21.023 4.635 -0.369 1.00 69.88 151 ALA A N 1
ATOM 1217 C CA . ALA A 1 151 ? 20.658 4.729 1.039 1.00 69.88 151 ALA A CA 1
ATOM 1218 C C . ALA A 1 151 ? 21.654 5.690 1.720 1.00 69.88 151 ALA A C 1
ATOM 1220 O O . ALA A 1 151 ? 22.863 5.467 1.593 1.00 69.88 151 ALA A O 1
ATOM 1221 N N . PRO A 1 152 ? 21.204 6.769 2.389 1.00 62.47 152 PRO A N 1
ATOM 1222 C CA . PRO A 1 152 ? 22.100 7.577 3.205 1.00 62.47 152 PRO A CA 1
ATOM 1223 C C . PRO A 1 152 ? 22.673 6.679 4.308 1.00 62.47 152 PRO A C 1
ATOM 1225 O O . PRO A 1 152 ? 21.917 6.050 5.049 1.00 62.47 152 PRO A O 1
ATOM 1228 N N . VAL A 1 153 ? 24.002 6.569 4.330 1.00 57.56 153 VAL A N 1
ATOM 1229 C CA . VAL A 1 153 ? 24.768 5.886 5.384 1.00 57.56 153 VAL A CA 1
ATOM 1230 C C . VAL A 1 153 ? 24.735 6.720 6.657 1.00 57.56 153 VAL A C 1
ATOM 1232 O O . VAL A 1 153 ? 24.840 7.962 6.529 1.00 57.56 153 VAL A O 1
#

Foldseek 3Di:
DEAEAADPDCDPVNVVCVVVDPYYHYDYDDLVVSLVVLLVVADQEAEAEQQPPDPSSLVSLLDQSHPAYEYEVNPPAASPHPSHAEYEFAPQVADPPNCVRYPHHYDHDYDGSDDDDDDDDDDDPDDCVVVVHDPPDDDDDDPDDPCVVVPPD